Protein AF-A0A498T0M6-F1 (afdb_monomer)

Foldseek 3Di:
DVCCVPVVVVVVVVCVVVVVVVVVVLVVVVVVVVVVVVVVVVVVVVVVVVVVVVVVVVVVVVVVVVVVVCVVPDDDDDDDDDDDDDDDDDDDDPPPPVPDPPVDVVSVVVVVLVVLLVQLVVVCVVDVPDDSVRSSVVSVCVVVVVPPD

Organism: Acanthocheilonema viteae (NCBI:txid6277)

Structure (mmCIF, N/CA/C/O backbone):
data_AF-A0A498T0M6-F1
#
_entry.id   AF-A0A498T0M6-F1
#
loop_
_atom_site.group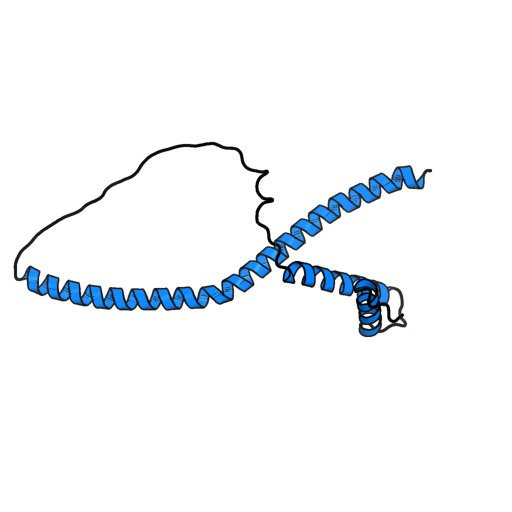_PDB
_atom_site.id
_atom_site.type_symbol
_atom_site.label_atom_id
_atom_site.label_alt_id
_atom_site.label_comp_id
_atom_site.label_asym_id
_atom_site.label_entity_id
_atom_site.label_seq_id
_atom_site.pdbx_PDB_ins_code
_atom_site.Cartn_x
_atom_site.Cartn_y
_atom_site.Cartn_z
_atom_site.occupancy
_atom_site.B_iso_or_equiv
_atom_site.auth_seq_id
_atom_site.auth_comp_id
_atom_site.auth_asym_id
_atom_site.auth_atom_id
_atom_site.pdbx_PDB_model_num
ATOM 1 N N . ILE A 1 1 ? 25.384 12.209 -21.532 1.00 84.00 1 ILE A N 1
ATOM 2 C CA . ILE A 1 1 ? 25.200 13.597 -21.029 1.00 84.00 1 ILE A CA 1
ATOM 3 C C . ILE A 1 1 ? 23.756 14.065 -21.235 1.00 84.00 1 ILE A C 1
ATOM 5 O O . ILE A 1 1 ? 23.077 14.276 -20.243 1.00 84.00 1 ILE A O 1
ATOM 9 N N . VAL A 1 2 ? 23.233 14.109 -22.469 1.00 90.25 2 VAL A N 1
ATOM 10 C CA . VAL A 1 2 ? 21.849 14.562 -22.761 1.00 90.25 2 VAL A CA 1
ATOM 11 C C . VAL A 1 2 ? 20.767 13.778 -22.000 1.00 90.25 2 VAL A C 1
ATOM 13 O O . VAL A 1 2 ? 19.884 14.382 -21.402 1.00 90.25 2 VAL A O 1
ATOM 16 N N . TYR A 1 3 ? 20.872 12.446 -21.926 1.00 91.31 3 TYR A N 1
ATOM 17 C CA . TYR A 1 3 ? 19.911 11.619 -21.180 1.00 91.31 3 TYR A CA 1
ATOM 18 C C . TYR A 1 3 ? 19.849 11.956 -19.682 1.00 91.31 3 TYR A C 1
ATOM 20 O O . TYR A 1 3 ? 18.780 11.918 -19.095 1.00 91.31 3 TYR A O 1
ATOM 28 N N . ALA A 1 4 ? 20.968 12.333 -19.056 1.00 91.94 4 ALA A N 1
ATOM 29 C CA . ALA A 1 4 ? 20.987 12.684 -17.635 1.00 91.94 4 ALA A CA 1
ATOM 30 C C . ALA A 1 4 ? 20.357 14.062 -17.376 1.00 91.94 4 ALA A C 1
ATOM 32 O O . ALA A 1 4 ? 19.667 14.240 -16.377 1.00 91.94 4 ALA A O 1
ATOM 33 N N . ILE A 1 5 ? 20.538 15.009 -18.305 1.00 95.25 5 ILE A N 1
ATOM 34 C CA . ILE A 1 5 ? 19.991 16.370 -18.202 1.00 95.25 5 ILE A CA 1
ATOM 35 C C . ILE A 1 5 ? 18.458 16.350 -18.222 1.00 95.25 5 ILE A C 1
ATOM 37 O O . ILE A 1 5 ? 17.834 17.066 -17.448 1.00 95.25 5 ILE A O 1
ATOM 41 N N . PHE A 1 6 ? 17.850 15.506 -19.061 1.00 94.25 6 PHE A N 1
ATOM 42 C CA . PHE A 1 6 ? 16.388 15.390 -19.145 1.00 94.25 6 PHE A CA 1
ATOM 43 C C . PHE A 1 6 ? 15.811 14.275 -18.266 1.00 94.25 6 PHE A C 1
ATOM 45 O O . PHE A 1 6 ? 14.717 14.417 -17.726 1.00 94.25 6 PHE A O 1
ATOM 52 N N . GLY A 1 7 ? 16.542 13.177 -18.089 1.00 92.69 7 GLY A N 1
ATOM 53 C CA . GLY A 1 7 ? 16.076 11.998 -17.367 1.00 92.69 7 GLY A CA 1
ATOM 54 C C . GLY A 1 7 ? 15.975 12.214 -15.863 1.00 92.69 7 GLY A C 1
ATOM 55 O O . GLY A 1 7 ? 14.982 11.810 -15.269 1.00 92.69 7 GLY A O 1
ATOM 56 N N . ILE A 1 8 ? 16.947 12.890 -15.238 1.00 92.38 8 ILE A N 1
ATOM 57 C CA . ILE A 1 8 ? 16.923 13.113 -13.782 1.00 92.38 8 ILE A CA 1
ATOM 58 C C . ILE A 1 8 ? 15.715 13.979 -13.375 1.00 92.38 8 ILE A C 1
ATOM 60 O O . ILE A 1 8 ? 14.955 13.543 -12.508 1.00 92.38 8 ILE A O 1
ATOM 64 N N . PRO A 1 9 ? 15.446 15.141 -14.010 1.00 93.62 9 PRO A N 1
ATOM 65 C CA . PRO A 1 9 ? 14.263 15.937 -13.687 1.00 93.62 9 PRO A CA 1
ATOM 66 C C . PRO A 1 9 ? 12.953 15.198 -13.965 1.00 93.62 9 PRO A C 1
ATOM 68 O O . PRO A 1 9 ? 12.013 15.297 -13.180 1.00 93.62 9 PRO A O 1
ATOM 71 N N . LEU A 1 10 ? 12.890 14.435 -15.059 1.00 91.00 10 LEU A N 1
ATOM 72 C CA . LEU A 1 10 ? 11.692 13.695 -15.449 1.00 91.00 10 LEU A CA 1
ATOM 73 C C . LEU A 1 10 ? 11.387 12.558 -14.466 1.00 91.00 10 LEU A C 1
ATOM 75 O O . LEU A 1 10 ? 10.244 12.411 -14.043 1.00 91.00 10 LEU A O 1
ATOM 79 N N . VAL A 1 11 ? 12.403 11.813 -14.026 1.00 92.88 11 V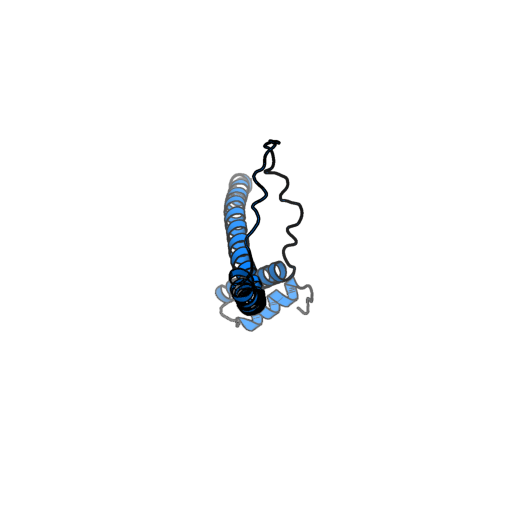AL A N 1
ATOM 80 C CA . VAL A 1 11 ? 12.253 10.788 -12.983 1.00 92.88 11 VAL A CA 1
ATOM 81 C C . VAL A 1 11 ? 11.823 11.420 -11.661 1.00 92.88 11 VAL A C 1
ATOM 83 O O . VAL A 1 11 ? 10.898 10.915 -11.034 1.00 92.88 11 VAL A O 1
ATOM 86 N N . LEU A 1 12 ? 12.414 12.549 -11.255 1.00 89.38 12 LEU A N 1
ATOM 87 C CA . LEU A 1 12 ? 12.006 13.259 -10.035 1.00 89.38 12 LEU A CA 1
ATOM 88 C C . LEU A 1 12 ? 10.558 13.766 -10.109 1.00 89.38 12 LEU A C 1
ATOM 90 O O . LEU A 1 12 ? 9.815 13.645 -9.135 1.00 89.38 12 LEU A O 1
ATOM 94 N N . ALA A 1 13 ? 10.132 14.288 -11.261 1.00 91.50 13 ALA A N 1
ATOM 95 C CA . ALA A 1 13 ? 8.758 14.733 -11.476 1.00 91.50 13 ALA A CA 1
ATOM 96 C C . ALA A 1 13 ? 7.767 13.562 -11.406 1.00 91.50 13 ALA A C 1
ATOM 98 O O . ALA A 1 13 ? 6.747 13.655 -10.721 1.00 91.50 13 ALA A O 1
ATOM 99 N N . ILE A 1 14 ? 8.095 12.442 -12.054 1.00 90.06 14 ILE A N 1
ATOM 100 C CA . ILE A 1 14 ? 7.299 11.212 -12.016 1.00 90.06 14 ILE A CA 1
ATOM 101 C C . ILE A 1 14 ? 7.215 10.684 -10.581 1.00 90.06 14 ILE A C 1
ATOM 103 O O . ILE A 1 14 ? 6.116 10.465 -10.077 1.00 90.06 14 ILE A O 1
ATOM 107 N N . LEU A 1 15 ? 8.344 10.560 -9.881 1.00 86.38 15 LEU A N 1
ATOM 108 C CA . LEU A 1 15 ? 8.383 10.117 -8.485 1.00 86.38 15 LEU A CA 1
ATOM 109 C C . LEU A 1 15 ? 7.576 11.039 -7.563 1.00 86.38 15 LEU A C 1
ATOM 111 O O . LEU A 1 15 ? 6.871 10.550 -6.684 1.00 86.38 15 LEU A O 1
ATOM 115 N N . SER A 1 16 ? 7.618 12.356 -7.782 1.00 88.38 16 SER A N 1
ATOM 116 C CA . SER A 1 16 ? 6.827 13.318 -7.004 1.00 88.38 16 SER A CA 1
ATOM 117 C C . SER A 1 16 ? 5.321 13.111 -7.185 1.00 88.38 16 SER A C 1
ATOM 119 O O . SER A 1 16 ? 4.560 13.186 -6.217 1.00 88.38 16 SER A O 1
ATOM 121 N N . GLN A 1 17 ? 4.876 12.819 -8.407 1.00 88.81 17 GLN A N 1
ATOM 122 C CA . GLN A 1 17 ? 3.465 12.549 -8.682 1.00 88.81 17 GLN A CA 1
ATOM 123 C C . GLN A 1 17 ? 3.036 11.184 -8.139 1.00 88.81 17 GLN A C 1
ATOM 125 O O . GLN A 1 17 ? 2.037 11.098 -7.425 1.00 88.81 17 GLN A O 1
ATOM 130 N N . PHE A 1 18 ? 3.831 10.139 -8.380 1.00 84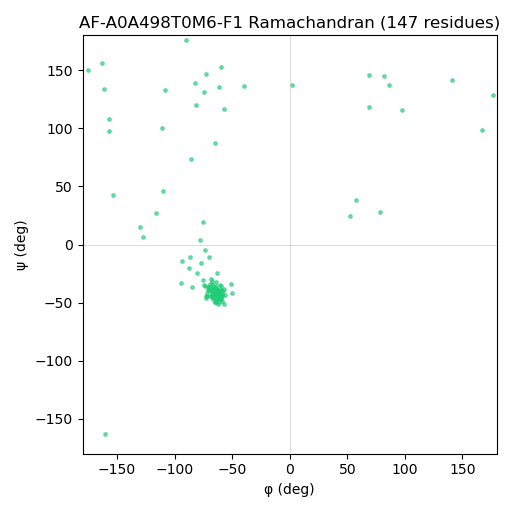.69 18 PHE A N 1
ATOM 131 C CA . PHE A 1 18 ? 3.555 8.798 -7.867 1.00 84.69 18 PHE A CA 1
ATOM 132 C C . PHE A 1 18 ? 3.571 8.736 -6.341 1.00 84.69 18 PHE A C 1
ATOM 134 O O . PHE A 1 18 ? 2.717 8.071 -5.763 1.00 84.69 18 PHE A O 1
ATOM 141 N N . GLY A 1 19 ? 4.476 9.453 -5.671 1.00 80.25 19 GLY A N 1
ATOM 142 C CA . GLY A 1 19 ? 4.523 9.507 -4.209 1.00 80.25 19 GLY A CA 1
ATOM 143 C C . GLY A 1 19 ? 3.236 10.069 -3.601 1.00 80.25 19 GLY A C 1
ATOM 144 O O . GLY A 1 19 ? 2.720 9.519 -2.625 1.00 80.25 19 GLY A O 1
ATOM 145 N N . LYS A 1 20 ? 2.657 11.109 -4.217 1.00 82.31 20 LYS A N 1
ATOM 146 C CA . LYS A 1 20 ? 1.357 11.666 -3.807 1.00 82.31 20 LYS A CA 1
ATOM 147 C C . LYS A 1 20 ? 0.235 10.652 -4.023 1.00 82.31 20 LYS A C 1
ATOM 149 O O . LYS A 1 20 ? -0.498 10.361 -3.083 1.00 82.31 20 LYS A O 1
ATOM 154 N N . THR A 1 21 ? 0.157 10.053 -5.2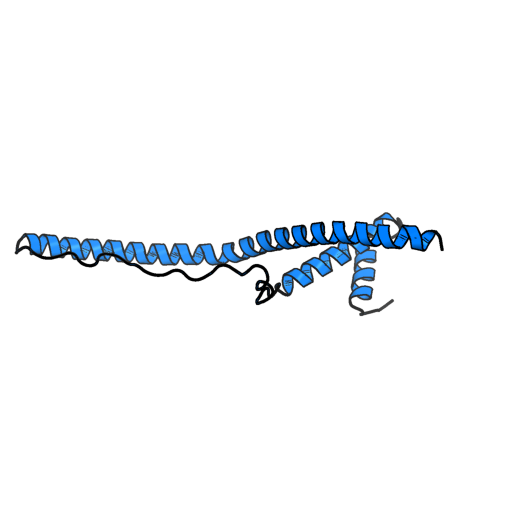12 1.00 82.56 21 THR A N 1
ATOM 155 C CA . THR A 1 21 ? -0.845 9.025 -5.536 1.00 82.56 21 THR A CA 1
ATOM 156 C C . THR A 1 21 ? -0.756 7.815 -4.606 1.00 82.56 21 THR A C 1
ATOM 158 O O . THR A 1 21 ? -1.781 7.340 -4.123 1.00 82.56 21 THR A O 1
ATOM 161 N N . LEU A 1 22 ? 0.454 7.341 -4.302 1.00 79.19 22 LEU A N 1
ATOM 162 C CA . LEU A 1 22 ? 0.682 6.216 -3.399 1.00 79.19 22 LEU A CA 1
ATOM 163 C C . LEU A 1 22 ? 0.287 6.569 -1.964 1.00 79.19 22 LEU A C 1
ATOM 165 O O . LEU A 1 22 ? -0.347 5.762 -1.296 1.00 79.19 22 LEU A O 1
ATOM 169 N N . THR A 1 23 ? 0.579 7.785 -1.506 1.00 81.56 23 THR A N 1
ATOM 170 C CA . THR A 1 23 ? 0.175 8.247 -0.168 1.00 81.56 23 THR A CA 1
ATOM 171 C C . THR A 1 23 ? -1.345 8.339 -0.042 1.00 81.56 23 THR A C 1
ATOM 173 O O . THR A 1 23 ? -1.907 7.904 0.967 1.00 81.56 23 THR A O 1
ATOM 176 N N . THR A 1 24 ? -2.031 8.850 -1.069 1.00 80.81 24 THR A N 1
ATOM 177 C CA . THR A 1 24 ? -3.499 8.872 -1.119 1.00 80.81 24 THR A CA 1
ATOM 178 C C . THR A 1 24 ? -4.069 7.457 -1.155 1.00 80.81 24 THR A C 1
ATOM 180 O O . THR A 1 24 ? -4.948 7.145 -0.360 1.00 80.81 24 THR A O 1
ATOM 183 N N . PHE A 1 25 ? -3.514 6.567 -1.981 1.00 81.56 25 PHE A N 1
ATOM 184 C CA . PHE A 1 25 ? -3.937 5.167 -2.044 1.00 81.56 25 PHE A CA 1
ATOM 185 C C . PHE A 1 25 ? -3.744 4.444 -0.705 1.00 81.56 25 PHE A C 1
ATOM 187 O O . PHE A 1 25 ? -4.658 3.792 -0.209 1.00 81.56 25 PHE A O 1
ATOM 194 N N . VAL A 1 26 ? -2.581 4.601 -0.070 1.00 78.56 26 VAL A N 1
ATOM 195 C CA . VAL A 1 26 ? -2.306 4.056 1.267 1.00 78.56 26 VAL A CA 1
ATOM 196 C C . VAL A 1 26 ? -3.295 4.616 2.291 1.00 78.56 26 VAL A C 1
ATOM 198 O O . VAL A 1 26 ? -3.769 3.869 3.145 1.00 78.56 26 VAL A O 1
ATOM 201 N N . SER A 1 27 ? -3.652 5.898 2.190 1.00 80.31 27 SER A N 1
ATOM 202 C CA . SER A 1 27 ? -4.646 6.533 3.065 1.00 80.31 27 SER A CA 1
ATOM 203 C C . SER A 1 27 ? -6.064 5.990 2.836 1.00 80.31 27 SER A C 1
ATOM 205 O O . SER A 1 27 ? -6.786 5.750 3.805 1.00 80.31 27 SER A O 1
ATOM 207 N N . ASP A 1 28 ? -6.447 5.712 1.591 1.00 78.94 28 ASP A N 1
ATOM 208 C CA . ASP A 1 28 ? -7.733 5.091 1.249 1.00 78.94 28 ASP A CA 1
ATOM 209 C C . ASP A 1 28 ? -7.818 3.645 1.749 1.00 78.94 28 ASP A C 1
ATOM 211 O O . ASP A 1 28 ? -8.806 3.242 2.376 1.00 78.94 28 ASP A O 1
ATOM 215 N N . VAL A 1 29 ? -6.757 2.863 1.531 1.00 76.19 29 VAL A N 1
ATOM 216 C CA . VAL A 1 29 ? -6.655 1.487 2.035 1.00 76.19 29 VAL A CA 1
ATOM 217 C C . VAL A 1 29 ? -6.666 1.485 3.567 1.00 76.19 29 VAL A C 1
ATOM 219 O O . VAL A 1 29 ? -7.361 0.667 4.173 1.00 76.19 29 VAL A O 1
ATOM 222 N N . TRP A 1 30 ? -5.982 2.436 4.211 1.00 74.81 30 TRP A N 1
ATOM 223 C CA . TRP A 1 30 ? -6.009 2.621 5.664 1.00 74.81 30 TRP A CA 1
ATOM 224 C C . TRP A 1 30 ? -7.414 2.899 6.197 1.00 74.81 30 TRP A C 1
ATOM 226 O O . TRP A 1 30 ? -7.829 2.294 7.189 1.00 74.81 30 TRP A O 1
ATOM 236 N N . MET A 1 31 ? -8.153 3.804 5.554 1.00 73.88 31 MET A N 1
ATOM 237 C CA . MET A 1 31 ? -9.520 4.143 5.950 1.00 73.88 31 MET A CA 1
ATOM 238 C C . MET A 1 31 ? -10.444 2.931 5.830 1.00 73.88 31 MET A C 1
ATOM 240 O O . MET A 1 31 ? -11.153 2.603 6.784 1.00 73.88 31 MET A O 1
ATOM 244 N N . ARG A 1 32 ? -10.356 2.196 4.718 1.00 71.00 32 ARG A N 1
ATOM 245 C CA . ARG A 1 32 ? -11.136 0.971 4.499 1.00 71.00 32 ARG A CA 1
ATOM 246 C C . ARG A 1 32 ? -10.779 -0.134 5.501 1.00 71.00 32 ARG A C 1
ATOM 248 O O . ARG A 1 32 ? -11.671 -0.803 6.020 1.00 71.00 32 ARG A O 1
ATOM 255 N N . TYR A 1 33 ? -9.502 -0.275 5.852 1.00 69.69 33 TYR A N 1
ATOM 256 C CA . TYR A 1 33 ? -9.038 -1.216 6.877 1.00 69.69 33 TYR A CA 1
ATOM 257 C C . TYR A 1 33 ? -9.511 -0.832 8.292 1.00 69.69 33 TYR A C 1
ATOM 259 O O . TYR A 1 33 ? -10.014 -1.673 9.043 1.00 69.69 33 TYR A O 1
ATOM 267 N N . ARG A 1 34 ? -9.425 0.455 8.652 1.00 73.56 34 ARG A N 1
ATOM 268 C CA . ARG A 1 34 ? -9.910 0.993 9.936 1.00 73.56 34 ARG A CA 1
ATOM 269 C C . ARG A 1 34 ? -11.412 0.778 10.110 1.00 73.56 34 ARG A C 1
ATOM 271 O O . ARG A 1 34 ? -11.863 0.454 11.213 1.00 73.56 34 ARG A O 1
ATOM 278 N N . GLU A 1 35 ? -12.189 0.977 9.051 1.00 66.38 35 GLU A N 1
ATOM 279 C CA . GLU A 1 35 ? -13.630 0.720 9.062 1.00 66.38 35 GLU A CA 1
ATOM 280 C C . GLU A 1 35 ? -13.942 -0.765 9.257 1.00 66.38 35 GLU A C 1
ATOM 282 O O . GLU A 1 35 ? -14.818 -1.096 10.061 1.00 66.38 35 GLU A O 1
ATOM 287 N N . PHE A 1 36 ? -13.172 -1.653 8.621 1.00 65.25 36 PHE A N 1
ATOM 288 C CA . PHE A 1 36 ? -13.317 -3.101 8.779 1.00 65.25 36 PHE A CA 1
ATOM 289 C C . PHE A 1 36 ? -13.074 -3.549 10.230 1.00 65.25 36 PHE A C 1
ATOM 291 O O . PHE A 1 36 ? -13.874 -4.297 10.792 1.00 65.25 36 PHE A O 1
ATOM 298 N N . ILE A 1 37 ? -12.040 -3.014 10.891 1.00 65.31 37 ILE A N 1
ATOM 299 C CA . ILE A 1 37 ? -11.754 -3.294 12.311 1.00 65.31 37 ILE A CA 1
ATOM 300 C C . ILE A 1 37 ? -12.868 -2.772 13.228 1.00 65.31 37 ILE A C 1
ATOM 302 O O . ILE A 1 37 ? -13.335 -3.493 14.113 1.00 65.31 37 ILE A O 1
ATOM 306 N N . LYS A 1 38 ? -13.338 -1.532 13.023 1.00 61.47 38 LYS A N 1
ATOM 307 C CA . LYS A 1 38 ? -14.435 -0.960 13.828 1.00 61.47 38 LYS A CA 1
ATOM 308 C C . LYS A 1 38 ? -15.753 -1.725 13.658 1.00 61.47 38 LYS A C 1
ATOM 310 O O . LYS A 1 38 ? -16.587 -1.678 14.567 1.00 61.47 38 LYS A O 1
ATOM 315 N N . GLY A 1 39 ? -15.939 -2.426 12.537 1.00 60.06 39 GLY A N 1
ATOM 316 C CA . GLY A 1 39 ? -17.086 -3.298 12.280 1.00 60.06 39 GLY A CA 1
ATOM 317 C C . GLY A 1 39 ? -17.245 -4.409 13.321 1.00 60.06 39 GLY A C 1
ATOM 318 O O . GLY A 1 39 ? -18.355 -4.632 13.803 1.00 60.06 39 GLY A O 1
ATOM 319 N N . TYR A 1 40 ? -16.141 -5.016 13.767 1.00 55.78 40 TYR A N 1
ATOM 320 C CA . TYR A 1 40 ? -16.165 -6.067 14.791 1.00 55.78 40 TYR A CA 1
ATOM 321 C C . TYR A 1 40 ? -16.528 -5.530 16.188 1.00 55.78 40 TYR A C 1
ATOM 323 O O . TYR A 1 40 ? -17.301 -6.150 16.916 1.00 55.78 40 TYR A O 1
ATOM 331 N N . THR A 1 41 ? -16.046 -4.340 16.568 1.00 56.38 41 THR A N 1
ATOM 332 C CA . THR A 1 41 ? -16.313 -3.757 17.902 1.00 56.38 41 THR A CA 1
ATOM 333 C C . THR A 1 41 ? -17.685 -3.075 18.006 1.00 56.38 41 THR A C 1
ATOM 335 O O . THR A 1 41 ? -18.246 -2.956 19.101 1.00 56.38 41 THR A O 1
ATOM 338 N N . LYS A 1 42 ? -18.263 -2.620 16.881 1.00 55.12 42 LYS A N 1
ATOM 339 C CA . LYS A 1 42 ? -19.584 -1.958 16.850 1.00 55.12 42 LYS A CA 1
ATOM 340 C C . LYS A 1 42 ? -20.703 -2.866 17.378 1.00 55.12 42 LYS A C 1
ATOM 342 O O . LYS A 1 42 ? -21.590 -2.370 18.073 1.00 55.12 42 LYS A O 1
ATOM 347 N N . GLY A 1 43 ? -20.631 -4.174 17.114 1.00 60.00 43 GLY A N 1
ATOM 348 C CA . GLY A 1 43 ? -21.608 -5.155 17.600 1.00 60.00 43 GLY A CA 1
ATOM 349 C C . GLY A 1 43 ? -21.646 -5.273 19.129 1.00 60.00 43 GLY A C 1
ATOM 350 O O . GLY A 1 43 ? -22.723 -5.268 19.724 1.00 60.00 43 GLY A O 1
ATOM 351 N N . GLN A 1 44 ? -20.481 -5.281 19.787 1.00 58.47 44 GLN A N 1
ATOM 352 C CA . GLN A 1 44 ? -20.395 -5.408 21.249 1.00 58.47 44 GLN A CA 1
ATOM 353 C C . GLN A 1 44 ? -20.877 -4.156 21.994 1.00 58.47 44 GLN A C 1
ATOM 355 O O . GLN A 1 44 ? -21.574 -4.268 23.002 1.00 58.47 44 GLN A O 1
ATOM 360 N N . ARG A 1 45 ? -20.571 -2.949 21.497 1.00 59.00 45 ARG A N 1
ATOM 361 C CA . ARG A 1 45 ? -20.968 -1.697 22.173 1.00 59.00 45 ARG A CA 1
ATOM 362 C C . ARG A 1 45 ? -22.484 -1.485 22.183 1.00 59.00 45 ARG A C 1
ATOM 364 O O . ARG A 1 45 ? -23.021 -0.993 23.171 1.00 59.00 45 ARG A O 1
ATOM 371 N N . ILE A 1 46 ? -23.178 -1.886 21.117 1.00 64.88 46 ILE A N 1
ATOM 372 C CA . ILE A 1 46 ? -24.643 -1.785 21.020 1.00 64.88 46 ILE A CA 1
ATOM 373 C C . ILE A 1 46 ? -25.325 -2.798 21.953 1.00 64.88 46 ILE A C 1
ATOM 375 O O . ILE A 1 46 ? -26.335 -2.467 22.573 1.00 64.88 46 ILE A O 1
ATOM 379 N N . ALA A 1 47 ? -24.766 -4.002 22.105 1.00 65.25 47 ALA A N 1
ATOM 380 C CA . ALA A 1 47 ? -25.284 -5.006 23.036 1.00 65.25 47 ALA A CA 1
ATOM 381 C C . ALA A 1 47 ? -25.143 -4.563 24.506 1.00 65.25 47 ALA A C 1
ATOM 383 O O . ALA A 1 47 ? -26.115 -4.620 25.262 1.00 65.25 47 ALA A O 1
ATOM 384 N N . ILE A 1 48 ? -23.977 -4.028 24.887 1.00 68.75 48 ILE A N 1
ATOM 385 C CA . ILE A 1 48 ? -23.722 -3.523 26.248 1.00 68.75 48 ILE A CA 1
ATOM 386 C C . ILE A 1 48 ? -24.581 -2.277 26.547 1.00 68.75 48 ILE A C 1
ATOM 388 O O . ILE A 1 48 ? -25.165 -2.171 27.628 1.00 68.75 48 ILE A O 1
ATOM 392 N N . ALA A 1 49 ? -24.746 -1.368 25.577 1.00 69.25 49 ALA A N 1
ATOM 393 C CA . ALA A 1 49 ? -25.619 -0.198 25.721 1.00 69.25 49 ALA A CA 1
ATOM 394 C C . ALA A 1 49 ? -27.108 -0.577 25.866 1.00 69.25 49 ALA A C 1
ATOM 396 O O . ALA A 1 49 ? -27.817 0.019 26.681 1.00 69.25 49 ALA A O 1
ATOM 397 N N . LYS A 1 50 ? -27.579 -1.609 25.145 1.00 73.94 50 LYS A N 1
ATOM 398 C CA . LYS A 1 50 ? -28.945 -2.148 25.300 1.00 73.94 50 LYS A CA 1
ATOM 399 C C . LYS A 1 50 ? -29.179 -2.750 26.686 1.00 73.94 50 LYS A C 1
ATOM 401 O O . LYS A 1 50 ? -30.256 -2.576 27.256 1.00 73.94 50 LYS A O 1
ATOM 406 N N . GLN A 1 51 ? -28.183 -3.432 27.250 1.00 70.44 51 GLN A N 1
ATOM 407 C CA . GLN A 1 51 ? -28.296 -4.040 28.578 1.00 70.44 51 GLN A CA 1
ATOM 408 C C . GLN A 1 51 ? -28.406 -2.976 29.683 1.00 70.44 51 GLN A C 1
ATOM 410 O O . GLN A 1 51 ? -29.231 -3.111 30.590 1.00 70.44 51 GLN A O 1
ATOM 415 N N . GLN A 1 52 ? -27.657 -1.873 29.568 1.00 70.56 52 GLN A N 1
ATOM 416 C CA . GLN A 1 52 ? -27.773 -0.745 30.498 1.00 70.56 52 GLN A CA 1
ATOM 417 C C . GLN A 1 52 ? -29.089 0.030 30.352 1.00 70.56 52 GLN A C 1
ATOM 419 O O . GLN A 1 52 ? -29.648 0.438 31.369 1.00 70.56 52 GLN A O 1
ATOM 424 N N . GLN A 1 53 ? -29.622 0.207 29.136 1.00 72.38 53 GLN A N 1
ATOM 425 C CA . GLN A 1 53 ? -30.954 0.803 28.949 1.00 72.38 53 GLN A CA 1
ATOM 426 C C . GLN A 1 53 ? -32.046 -0.021 29.640 1.00 72.38 53 GLN A C 1
ATOM 428 O O . GLN A 1 53 ? -32.843 0.539 30.385 1.00 72.38 53 GLN A O 1
ATOM 433 N N . LYS A 1 54 ? -32.023 -1.353 29.499 1.00 75.94 54 LYS A N 1
ATOM 434 C CA . LYS A 1 54 ? -33.003 -2.233 30.156 1.00 75.94 54 LYS A CA 1
ATOM 435 C C . LYS A 1 54 ? -32.943 -2.140 31.685 1.00 75.94 54 LYS A C 1
ATOM 437 O O . LYS A 1 54 ? -33.979 -2.102 32.346 1.00 75.94 54 LYS A O 1
ATOM 442 N N . LEU A 1 55 ? -31.735 -2.074 32.254 1.00 78.00 55 LEU A N 1
ATOM 443 C CA . LEU A 1 55 ? -31.560 -1.917 33.699 1.00 78.00 55 LEU A CA 1
ATOM 444 C C . LEU A 1 55 ? -31.999 -0.523 34.174 1.00 78.00 55 LEU A C 1
ATOM 446 O O . LEU A 1 55 ? -32.623 -0.407 35.227 1.00 78.00 55 LEU A O 1
ATOM 450 N N . ARG A 1 56 ? -31.729 0.525 33.384 1.00 75.00 56 ARG A N 1
ATOM 451 C CA . ARG A 1 56 ? -32.233 1.881 33.639 1.00 75.00 56 ARG A CA 1
ATOM 452 C C . ARG A 1 56 ? -33.757 1.943 33.602 1.00 75.00 56 ARG A C 1
ATOM 454 O O . ARG A 1 56 ? -34.317 2.580 34.484 1.00 75.00 56 ARG A O 1
ATOM 461 N N . ASP A 1 57 ? -34.418 1.265 32.666 1.00 80.12 57 ASP A N 1
ATOM 462 C CA . ASP A 1 57 ? -35.884 1.228 32.578 1.00 80.12 57 ASP A CA 1
ATOM 463 C C . ASP A 1 57 ? -36.517 0.506 33.776 1.00 80.12 57 ASP A C 1
ATOM 465 O O . ASP A 1 57 ? -37.488 1.000 34.353 1.00 80.12 57 ASP A O 1
ATOM 469 N N . CYS A 1 58 ? -35.952 -0.630 34.209 1.00 82.00 58 CYS A N 1
ATOM 470 C CA . CYS A 1 58 ? -36.393 -1.309 35.434 1.00 82.00 58 CYS A CA 1
ATOM 471 C C . CYS A 1 58 ? -36.153 -0.447 36.679 1.00 82.00 58 CYS A C 1
ATOM 473 O O . CYS A 1 58 ? -37.045 -0.317 37.517 1.00 82.00 58 CYS A O 1
ATOM 475 N N . ARG A 1 59 ? -34.977 0.188 36.782 1.00 84.44 59 ARG A N 1
ATOM 476 C CA . ARG A 1 59 ? -34.654 1.089 37.896 1.00 84.44 59 ARG A CA 1
ATOM 477 C C . ARG A 1 59 ? -35.578 2.304 37.913 1.00 84.44 59 ARG A C 1
ATOM 479 O O . ARG A 1 59 ? -36.035 2.686 38.981 1.00 84.44 59 ARG A O 1
ATOM 486 N N . TRP A 1 60 ? -35.908 2.869 36.751 1.00 82.25 60 TRP A N 1
ATOM 487 C CA . TRP A 1 60 ? -36.840 3.992 36.642 1.00 82.25 60 TRP A CA 1
ATOM 488 C C . TRP A 1 60 ? -38.271 3.580 37.002 1.00 82.25 60 TRP A C 1
ATOM 490 O O . TRP A 1 60 ? -38.946 4.336 37.686 1.00 82.25 60 TRP A O 1
ATOM 500 N N . LYS A 1 61 ? -38.729 2.372 36.636 1.00 82.38 61 LYS A N 1
ATOM 501 C CA . LYS A 1 61 ? -40.029 1.837 37.089 1.00 82.38 61 LYS A CA 1
ATOM 502 C C . LYS A 1 61 ? -40.091 1.655 38.604 1.00 82.38 61 LYS A C 1
ATOM 504 O O . LYS A 1 61 ? -41.098 2.012 39.199 1.00 82.38 61 LYS A O 1
ATOM 509 N N . TYR A 1 62 ? -39.030 1.131 39.214 1.00 78.06 62 TYR A N 1
ATOM 510 C CA . TYR A 1 62 ? -38.943 0.977 40.666 1.00 78.06 62 TYR A CA 1
ATOM 511 C C . TYR A 1 62 ? -38.936 2.333 41.381 1.00 78.06 62 TYR A C 1
ATOM 513 O O . TYR A 1 62 ? -39.753 2.555 42.268 1.00 78.06 62 TYR A O 1
ATOM 521 N N . ILE A 1 63 ? -38.082 3.262 40.930 1.00 80.56 63 ILE A N 1
ATOM 522 C CA . ILE A 1 63 ? -38.016 4.632 41.458 1.00 80.56 63 ILE A CA 1
ATOM 523 C C . ILE A 1 63 ? -39.362 5.337 41.297 1.00 80.56 63 ILE A C 1
ATOM 525 O O . ILE A 1 63 ? -39.816 5.951 42.245 1.00 80.56 63 ILE A O 1
ATOM 529 N N . ARG A 1 64 ? -40.033 5.213 40.145 1.00 79.25 64 ARG A N 1
ATOM 530 C CA . ARG A 1 64 ? -41.364 5.795 39.920 1.00 79.25 64 ARG A CA 1
ATOM 531 C C . ARG A 1 64 ? -42.425 5.179 40.830 1.00 79.25 64 ARG A C 1
ATOM 533 O O . ARG A 1 64 ? -43.322 5.883 41.257 1.00 79.25 64 ARG A O 1
ATOM 540 N N . ASN A 1 65 ? -42.340 3.882 41.121 1.00 78.38 65 ASN A N 1
ATOM 541 C CA . ASN A 1 65 ? -43.284 3.231 42.026 1.00 78.38 65 ASN A CA 1
ATOM 542 C C . ASN A 1 65 ? -43.070 3.684 43.478 1.00 78.38 65 ASN A C 1
ATOM 544 O O . ASN A 1 65 ? -44.042 3.939 44.172 1.00 78.38 65 ASN A O 1
ATOM 548 N N . ILE A 1 66 ? -41.812 3.850 43.907 1.00 80.81 66 ILE A N 1
ATOM 549 C CA . ILE A 1 66 ? -41.476 4.481 45.193 1.00 80.81 66 ILE A CA 1
ATOM 550 C C . ILE A 1 66 ? -41.941 5.932 45.226 1.00 80.81 66 ILE A C 1
ATOM 552 O O . ILE A 1 66 ? -42.597 6.311 46.181 1.00 80.81 66 ILE A O 1
ATOM 556 N N . LEU A 1 67 ? -41.669 6.713 44.179 1.00 79.44 67 LEU A N 1
ATOM 557 C CA . LEU A 1 67 ? -42.126 8.097 44.072 1.00 79.44 67 LEU A CA 1
ATOM 558 C C . LEU A 1 67 ? -43.647 8.181 44.103 1.00 79.44 67 LEU A C 1
ATOM 560 O O . LEU A 1 67 ? -44.152 9.025 44.803 1.00 79.44 67 LEU A O 1
ATOM 564 N N . ASN A 1 68 ? -44.393 7.285 43.455 1.00 70.12 68 ASN A N 1
ATOM 565 C CA . ASN A 1 68 ? -45.857 7.268 43.551 1.00 70.12 68 ASN A CA 1
ATOM 566 C C . ASN A 1 68 ? -46.363 6.856 44.948 1.00 70.12 68 ASN A C 1
ATOM 568 O O . ASN A 1 68 ? -47.447 7.266 45.351 1.00 70.12 68 ASN A O 1
ATOM 572 N N . VAL A 1 69 ? -45.608 6.028 45.680 1.00 67.88 69 VAL A N 1
ATOM 573 C CA . VAL A 1 69 ? -45.898 5.682 47.084 1.00 67.88 69 VAL A CA 1
ATOM 574 C C . VAL A 1 69 ? -45.570 6.862 48.010 1.00 67.88 69 VAL A C 1
ATOM 576 O O . VAL A 1 69 ? -46.300 7.110 48.964 1.00 67.88 69 VAL A O 1
ATOM 579 N N . GLU A 1 70 ? -44.514 7.613 47.697 1.00 59.19 70 GLU A N 1
ATOM 580 C CA . GLU A 1 70 ? -44.015 8.764 48.457 1.00 59.19 70 GLU A CA 1
ATOM 581 C C . GLU A 1 70 ? -44.674 10.094 48.063 1.00 59.19 70 GLU A C 1
ATOM 583 O O . GLU A 1 70 ? -44.735 11.010 48.861 1.00 59.19 70 GLU A O 1
ATOM 588 N N . GLU A 1 71 ? -45.284 10.210 46.889 1.00 53.66 71 GLU A N 1
ATOM 589 C CA . GLU A 1 71 ? -46.157 11.324 46.493 1.00 53.66 71 GLU A CA 1
ATOM 590 C C . GLU A 1 71 ? -47.543 11.171 47.148 1.00 53.66 71 GLU A C 1
ATOM 592 O O . GLU A 1 71 ? -48.277 12.142 47.314 1.00 53.66 71 GLU A O 1
ATOM 597 N N . GLY A 1 72 ? -47.844 9.972 47.664 1.00 50.28 72 GLY A N 1
ATOM 598 C CA . GLY A 1 72 ? -48.803 9.781 48.752 1.00 50.28 72 GLY A CA 1
ATOM 599 C C . GLY A 1 72 ? -48.292 10.225 50.135 1.00 50.28 72 GLY A C 1
ATOM 600 O O . GLY A 1 72 ? -49.060 10.162 51.092 1.00 50.28 72 GLY A O 1
ATOM 601 N N . ASN A 1 73 ? -47.027 10.655 50.267 1.00 47.84 73 ASN A N 1
ATOM 602 C CA . ASN A 1 73 ? -46.336 10.904 51.540 1.00 47.84 73 ASN A CA 1
ATOM 603 C C . ASN A 1 73 ? -45.184 11.958 51.516 1.00 47.84 73 ASN A C 1
ATOM 605 O O . ASN A 1 73 ? -44.209 11.772 52.230 1.00 47.84 73 ASN A O 1
ATOM 609 N N . ILE A 1 74 ? -45.335 13.108 50.836 1.00 46.12 74 ILE A N 1
ATOM 610 C CA . ILE A 1 74 ? -44.536 14.354 51.027 1.00 46.12 74 ILE A CA 1
ATOM 611 C C . ILE A 1 74 ? -43.345 14.593 50.059 1.00 46.12 74 ILE A C 1
ATOM 613 O O . ILE A 1 74 ? -42.328 13.913 50.060 1.00 46.12 74 ILE A O 1
ATOM 617 N N . GLU A 1 75 ? -43.509 15.671 49.279 1.00 55.25 75 GLU A N 1
ATOM 618 C CA . GLU A 1 75 ? -42.557 16.687 48.789 1.00 55.25 75 GLU A CA 1
ATOM 619 C C . GLU A 1 75 ? -41.059 16.559 49.161 1.00 55.25 75 GLU A C 1
ATOM 621 O O . GLU A 1 75 ? -40.711 16.435 50.332 1.00 55.25 75 GLU A O 1
ATOM 626 N N . SER A 1 76 ? -40.165 16.792 48.181 1.00 52.94 76 SER A N 1
ATOM 627 C CA . SER A 1 76 ? -39.162 17.889 48.192 1.00 52.94 76 SER A CA 1
ATOM 628 C C . SER A 1 76 ? -37.755 17.556 47.634 1.00 52.94 76 SER A C 1
ATOM 630 O O . SER A 1 76 ? -37.149 16.536 47.940 1.00 52.94 76 SER A O 1
ATOM 632 N N . ASN A 1 77 ? -37.203 18.551 46.916 1.00 40.41 77 ASN A N 1
ATOM 633 C CA . ASN A 1 77 ? -35.778 18.844 46.661 1.00 40.41 77 ASN A CA 1
ATOM 634 C C . ASN A 1 77 ? -35.023 18.084 45.551 1.00 40.41 77 ASN A C 1
ATOM 636 O O . ASN A 1 77 ? -35.151 16.884 45.382 1.00 40.41 77 ASN A O 1
ATOM 640 N N . HIS A 1 78 ? -34.073 18.664 44.816 1.00 39.31 78 HIS A N 1
ATOM 641 C CA . HIS A 1 78 ? -33.706 20.034 44.441 1.00 39.31 78 HIS A CA 1
ATOM 642 C C . HIS A 1 78 ? -32.532 19.872 43.448 1.00 39.31 78 HIS A C 1
ATOM 644 O O . HIS A 1 78 ? -31.762 18.915 43.505 1.00 39.31 78 HIS A O 1
ATOM 650 N N . ARG A 1 79 ? -32.417 20.819 42.521 1.00 42.91 79 ARG A N 1
ATOM 651 C CA . ARG A 1 79 ? -31.390 20.970 41.480 1.00 42.91 79 ARG A CA 1
ATOM 652 C C . ARG A 1 79 ? -29.972 21.109 42.051 1.00 42.91 79 ARG A C 1
ATOM 654 O O . ARG A 1 79 ? -29.834 21.707 43.106 1.00 42.91 79 ARG A O 1
ATOM 661 N N . LEU A 1 80 ? -28.943 20.703 41.297 1.00 42.53 80 LEU A N 1
ATOM 662 C CA . LEU A 1 80 ? -27.584 21.298 41.224 1.00 42.53 80 LEU A CA 1
ATOM 663 C C . LEU A 1 80 ? -26.753 20.400 40.281 1.00 42.53 80 LEU A C 1
ATOM 665 O O . LEU A 1 80 ? -26.787 19.187 40.418 1.00 42.53 80 LEU A O 1
ATOM 669 N N . LEU A 1 81 ? -26.054 20.880 39.253 1.00 40.34 81 LEU A N 1
ATOM 670 C CA . LEU A 1 81 ? -25.064 21.946 39.304 1.00 40.34 81 LEU A CA 1
ATOM 671 C C . LEU A 1 81 ? -24.831 22.529 37.897 1.00 40.34 81 LEU A C 1
ATOM 673 O O . LEU A 1 81 ? -24.677 21.798 36.920 1.00 40.34 81 LEU A O 1
ATOM 677 N N . ASN A 1 82 ? -24.815 23.858 37.838 1.00 39.91 82 ASN A N 1
ATOM 678 C CA . ASN A 1 82 ? -24.545 24.682 36.668 1.00 39.91 82 ASN A CA 1
ATOM 679 C C . ASN A 1 82 ? -23.029 24.853 36.427 1.00 39.91 82 ASN A C 1
ATOM 681 O O . ASN A 1 82 ? -22.299 25.153 37.363 1.00 39.91 82 ASN A O 1
ATOM 685 N N . ASN A 1 83 ? -22.669 24.784 35.141 1.00 46.88 83 ASN A N 1
ATOM 686 C CA . ASN A 1 83 ? -21.710 25.579 34.348 1.00 46.88 83 ASN A CA 1
ATOM 687 C C . ASN A 1 83 ? -20.160 25.541 34.533 1.00 46.88 83 ASN A C 1
ATOM 689 O O . ASN A 1 83 ? -19.664 25.424 35.649 1.00 46.88 83 ASN A O 1
ATOM 693 N N . PRO A 1 84 ? -19.409 25.694 33.402 1.00 53.78 84 PRO A N 1
ATOM 694 C CA . PRO A 1 84 ? -17.934 25.763 33.284 1.00 53.78 84 PRO A CA 1
ATOM 695 C C . PRO A 1 84 ? -17.436 27.233 33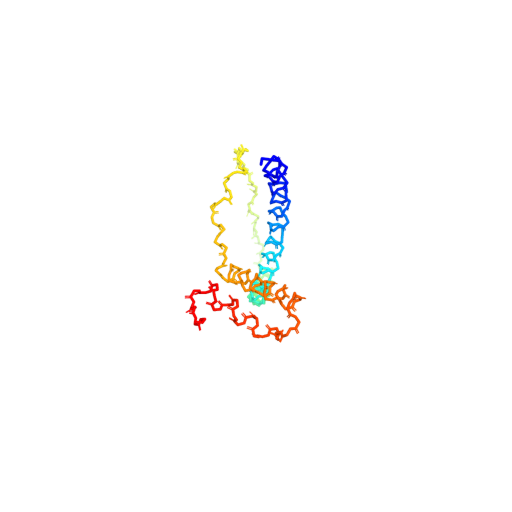.404 1.00 53.78 84 PRO A C 1
ATOM 697 O O . PRO A 1 84 ? -18.303 28.110 33.493 1.00 53.78 84 PRO A O 1
ATOM 700 N N . PRO A 1 85 ? -16.119 27.575 33.410 1.00 44.53 85 PRO A N 1
ATOM 701 C CA . PRO A 1 85 ? -15.337 27.764 32.163 1.00 44.53 85 PRO A CA 1
ATOM 702 C C . PRO A 1 85 ? -13.788 27.687 32.341 1.00 44.53 85 PRO A C 1
ATOM 704 O O . PRO A 1 85 ? -13.300 27.253 33.378 1.00 44.53 85 PRO A O 1
ATOM 707 N N . SER A 1 86 ? -13.063 28.191 31.330 1.00 32.09 86 SER A N 1
ATOM 708 C CA . SER A 1 86 ? -11.617 28.499 31.260 1.00 32.09 86 SER A CA 1
ATOM 709 C C . SER A 1 86 ? -10.701 27.334 30.856 1.00 32.09 86 SER A C 1
ATOM 711 O O . SER A 1 86 ? -10.883 26.212 31.300 1.00 32.09 86 SER A O 1
ATOM 713 N N . GLU A 1 87 ? -9.698 27.489 29.988 1.00 33.81 87 GLU A N 1
ATOM 714 C CA . GLU A 1 87 ? -9.094 28.669 29.358 1.00 33.81 87 GLU A CA 1
ATOM 715 C C . GLU A 1 87 ? -8.260 28.218 28.138 1.00 33.81 87 GLU A C 1
ATOM 717 O O . GLU A 1 87 ? -7.830 27.072 28.039 1.00 33.81 87 GLU A O 1
ATOM 722 N N . THR A 1 88 ? -8.074 29.152 27.208 1.00 35.47 88 THR A N 1
ATOM 723 C CA . THR A 1 88 ? -7.180 29.183 26.037 1.00 35.47 88 THR A CA 1
ATOM 724 C C . THR A 1 88 ? -5.783 28.599 26.245 1.00 35.47 88 THR A C 1
ATOM 726 O O . THR A 1 88 ? -5.109 29.021 27.176 1.00 35.47 88 THR A O 1
ATOM 729 N N . THR A 1 89 ? -5.277 27.798 25.297 1.00 31.53 89 THR A N 1
ATOM 730 C CA . THR A 1 89 ? -3.834 27.688 24.989 1.00 31.53 89 THR A CA 1
ATOM 731 C C . THR A 1 89 ? -3.636 27.172 23.549 1.00 31.53 89 THR A C 1
ATOM 733 O O . THR A 1 89 ? -3.950 26.032 23.235 1.00 31.53 89 THR A O 1
ATOM 736 N N . GLU A 1 90 ? -3.187 28.095 22.694 1.00 39.41 90 GLU A N 1
ATOM 737 C CA . GLU A 1 90 ? -2.123 27.954 21.683 1.00 39.41 90 GLU A CA 1
ATOM 738 C C . GLU A 1 90 ? -2.319 27.058 20.446 1.00 39.41 90 GLU A C 1
ATOM 740 O O . GLU A 1 90 ? -2.442 25.839 20.482 1.00 39.41 90 GLU A O 1
ATOM 745 N N . ALA A 1 91 ? -2.261 27.738 19.298 1.00 43.28 91 ALA A N 1
ATOM 746 C CA . ALA A 1 91 ? -1.943 27.175 18.002 1.00 43.28 91 ALA A CA 1
ATOM 747 C C . ALA A 1 91 ? -0.440 26.878 17.924 1.00 43.28 91 ALA A C 1
ATOM 749 O O . ALA A 1 91 ? 0.348 27.764 18.234 1.00 43.28 91 ALA A O 1
ATOM 750 N N . VAL A 1 92 ? -0.091 25.670 17.478 1.00 44.75 92 VAL A N 1
ATOM 751 C CA . VAL A 1 92 ? 0.954 25.281 16.506 1.00 44.75 92 VAL A CA 1
ATOM 752 C C . VAL A 1 92 ? 1.096 23.765 16.665 1.00 44.75 92 VAL A C 1
ATOM 754 O O . VAL A 1 92 ? 1.751 23.311 17.590 1.00 44.75 92 VAL A O 1
ATOM 757 N N . ASP A 1 93 ? 0.461 22.985 15.788 1.00 35.00 93 ASP A N 1
ATOM 758 C CA . ASP A 1 93 ? 0.871 21.598 15.556 1.00 35.00 93 ASP A CA 1
ATOM 759 C C . ASP A 1 93 ? 0.401 21.108 14.178 1.00 35.00 93 ASP A C 1
ATOM 761 O O . ASP A 1 93 ? -0.753 20.716 13.990 1.00 35.00 93 ASP A O 1
ATOM 765 N N . ASP A 1 94 ? 1.298 21.153 13.196 1.00 44.59 94 ASP A N 1
ATOM 766 C CA . ASP A 1 94 ? 1.150 20.388 11.949 1.00 44.59 94 ASP A CA 1
ATOM 767 C C . ASP A 1 94 ? 2.425 19.590 11.606 1.00 44.59 94 ASP A C 1
ATOM 769 O O . ASP A 1 94 ? 2.542 19.064 10.501 1.00 44.59 94 ASP A O 1
ATOM 773 N N . ASP A 1 95 ? 3.351 19.429 12.564 1.00 42.09 95 ASP A N 1
ATOM 774 C CA . ASP A 1 95 ? 4.578 18.628 12.394 1.00 42.09 95 ASP A CA 1
ATOM 775 C C . ASP A 1 95 ? 4.784 17.567 13.503 1.00 42.09 95 ASP A C 1
ATOM 777 O O . ASP A 1 95 ? 5.772 16.843 13.481 1.00 42.09 95 ASP A O 1
ATOM 781 N N . GLU A 1 96 ? 3.826 17.358 14.421 1.00 40.25 96 GLU A N 1
ATOM 782 C CA . GLU A 1 96 ? 3.851 16.272 15.422 1.00 40.25 96 GLU A CA 1
ATOM 783 C C . GLU A 1 96 ? 2.788 15.185 15.138 1.00 40.25 96 GLU A C 1
ATOM 785 O O . GLU A 1 96 ? 2.066 14.701 16.004 1.00 40.25 96 GLU A O 1
ATOM 790 N N . LYS A 1 97 ? 2.668 14.736 13.880 1.00 41.62 97 LYS A N 1
ATOM 791 C CA . LYS A 1 97 ? 1.898 13.510 13.531 1.00 41.62 97 LYS A CA 1
ATOM 792 C C . LYS A 1 97 ? 2.760 12.396 12.946 1.00 41.62 97 LYS A C 1
ATOM 794 O O . LYS A 1 97 ? 2.270 11.555 12.184 1.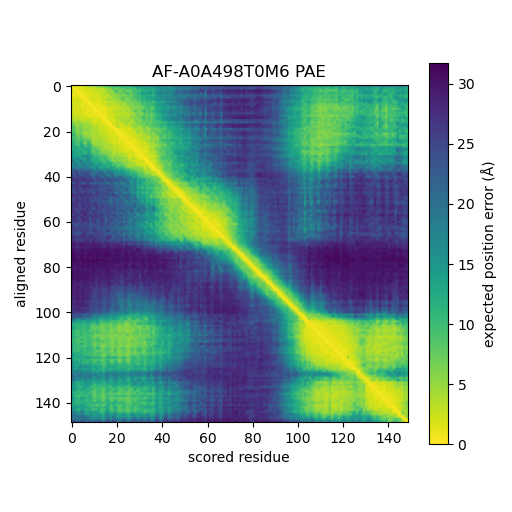00 41.62 97 LYS A O 1
ATOM 799 N N . VAL A 1 98 ? 4.038 12.378 13.315 1.00 48.06 98 VAL A N 1
ATOM 800 C CA . VAL A 1 98 ? 4.948 11.244 13.078 1.00 48.06 98 VAL A CA 1
ATOM 801 C C . VAL A 1 98 ? 4.983 10.297 14.290 1.00 48.06 98 VAL A C 1
ATOM 803 O O . VAL A 1 98 ? 5.364 9.136 14.160 1.00 48.06 98 VAL A O 1
ATOM 806 N N . GLU A 1 99 ? 4.468 10.721 15.444 1.00 47.78 99 GLU A N 1
ATOM 807 C CA . GLU A 1 99 ? 4.331 9.882 16.632 1.00 47.78 99 GLU A CA 1
ATOM 808 C C . GLU A 1 99 ? 3.058 9.012 16.512 1.00 47.78 99 GLU A C 1
ATOM 810 O O . GLU A 1 99 ? 1.937 9.509 16.404 1.00 47.78 99 GLU A O 1
ATOM 815 N N . SER A 1 100 ? 3.209 7.685 16.530 1.00 39.72 100 SER A N 1
ATOM 816 C CA . SER A 1 100 ? 2.137 6.672 16.671 1.00 39.72 100 SER A CA 1
ATOM 817 C C . SER A 1 100 ? 1.252 6.308 15.459 1.00 39.72 100 SER A C 1
ATOM 819 O O . SER A 1 100 ? 0.157 5.761 15.615 1.00 39.72 100 SER A O 1
ATOM 821 N N . ARG A 1 101 ? 1.743 6.436 14.221 1.00 45.38 101 ARG A N 1
ATOM 822 C CA . ARG A 1 101 ? 1.235 5.589 13.119 1.00 45.38 101 ARG A CA 1
ATOM 823 C C . ARG A 1 101 ? 2.000 4.273 13.099 1.00 45.38 101 ARG A C 1
ATOM 825 O O . ARG A 1 101 ? 2.818 4.046 12.214 1.00 45.38 101 ARG A O 1
ATOM 832 N N . THR A 1 102 ? 1.732 3.374 14.045 1.00 56.31 102 THR A N 1
ATOM 833 C CA . THR A 1 102 ? 2.081 1.961 13.842 1.00 56.31 102 THR A CA 1
ATOM 834 C C . THR A 1 102 ? 1.217 1.476 12.682 1.00 56.31 102 THR A C 1
ATOM 836 O O . THR A 1 102 ? 0.079 1.037 12.860 1.00 56.31 102 THR A O 1
ATOM 839 N N . ILE A 1 103 ? 1.714 1.668 11.459 1.00 63.72 103 ILE A N 1
ATOM 840 C CA . ILE A 1 103 ? 1.112 1.092 10.270 1.00 63.72 103 ILE A CA 1
ATOM 841 C C . ILE A 1 103 ? 1.103 -0.415 10.542 1.00 63.72 103 ILE A C 1
ATOM 843 O O . ILE A 1 103 ? 2.171 -0.980 10.780 1.00 63.72 103 ILE A O 1
ATOM 847 N N . PRO A 1 104 ? -0.073 -1.063 10.636 1.00 74.38 104 PRO A N 1
ATOM 848 C CA . PRO A 1 104 ? -0.150 -2.430 11.086 1.00 74.38 104 PRO A CA 1
ATOM 849 C C . PRO A 1 104 ? 0.649 -3.264 10.103 1.00 74.38 104 PRO A C 1
ATOM 851 O O . PRO A 1 104 ? 0.535 -3.080 8.891 1.00 74.38 104 PRO A O 1
ATOM 854 N N . VAL A 1 105 ? 1.454 -4.179 10.636 1.00 76.44 105 VAL A N 1
ATOM 855 C CA . VAL A 1 105 ? 2.347 -5.040 9.848 1.00 76.44 105 VAL A CA 1
ATOM 856 C C . VAL A 1 105 ? 1.580 -5.733 8.714 1.00 76.44 105 VAL A C 1
ATOM 858 O O . VAL A 1 105 ? 2.087 -5.854 7.606 1.00 76.44 105 VAL A O 1
ATOM 861 N N . TRP A 1 106 ? 0.309 -6.071 8.947 1.00 76.12 106 TRP A N 1
ATOM 862 C CA . TRP A 1 106 ? -0.618 -6.594 7.940 1.00 76.12 106 TRP A CA 1
ATOM 863 C C . TRP A 1 106 ? -0.825 -5.684 6.721 1.00 76.12 106 TRP A C 1
ATOM 865 O O . TRP A 1 106 ? -0.928 -6.190 5.609 1.00 76.12 106 TRP A O 1
ATOM 875 N N . LEU A 1 107 ? -0.873 -4.360 6.896 1.00 74.12 107 LEU A N 1
ATOM 876 C CA . LEU A 1 107 ? -1.031 -3.402 5.797 1.00 74.12 107 LEU A CA 1
ATOM 877 C C . LEU A 1 107 ? 0.228 -3.356 4.927 1.00 74.12 107 LEU A C 1
ATOM 879 O O . LEU A 1 107 ? 0.128 -3.401 3.704 1.00 74.12 107 LEU A O 1
ATOM 883 N N . ALA A 1 108 ? 1.403 -3.315 5.560 1.00 80.06 108 ALA A N 1
ATOM 884 C CA . ALA A 1 108 ? 2.679 -3.387 4.854 1.00 80.06 108 ALA A CA 1
ATOM 885 C C . ALA A 1 108 ? 2.802 -4.714 4.088 1.00 80.06 108 ALA A C 1
ATOM 887 O O . ALA A 1 108 ? 3.139 -4.719 2.909 1.00 80.06 108 ALA A O 1
ATOM 888 N N . LEU A 1 109 ? 2.427 -5.827 4.725 1.00 82.00 109 LEU A N 1
ATOM 889 C CA . LEU A 1 109 ? 2.408 -7.156 4.116 1.00 82.00 109 LEU A CA 1
ATOM 890 C C . LEU A 1 109 ? 1.458 -7.207 2.908 1.00 82.00 109 LEU A C 1
ATOM 892 O O . LEU A 1 109 ? 1.839 -7.705 1.851 1.00 82.00 109 LEU A O 1
ATOM 896 N N . PHE A 1 110 ? 0.256 -6.637 3.019 1.00 82.56 110 PHE A N 1
ATOM 897 C CA . PHE A 1 110 ? -0.700 -6.572 1.912 1.00 82.56 110 PHE A CA 1
ATOM 898 C C . PHE A 1 110 ? -0.171 -5.751 0.730 1.00 82.56 110 PHE A C 1
ATOM 900 O O . PHE A 1 110 ? -0.291 -6.183 -0.414 1.00 82.56 110 PHE A O 1
ATOM 907 N N . ILE A 1 111 ? 0.450 -4.598 0.999 1.00 82.88 111 ILE A N 1
ATOM 908 C CA . ILE A 1 111 ? 1.083 -3.761 -0.030 1.00 82.88 111 ILE A CA 1
ATOM 909 C C . ILE A 1 111 ? 2.217 -4.528 -0.720 1.00 82.88 111 ILE A C 1
ATOM 911 O O . ILE A 1 111 ? 2.291 -4.518 -1.947 1.00 82.88 111 ILE A O 1
ATOM 915 N N . CYS A 1 112 ? 3.048 -5.248 0.038 1.00 83.50 112 CYS A N 1
ATOM 916 C CA . CYS A 1 112 ? 4.093 -6.102 -0.522 1.00 83.50 112 CYS A CA 1
ATOM 917 C C . CYS A 1 112 ? 3.514 -7.200 -1.427 1.00 83.50 112 CYS A C 1
ATOM 919 O O . CYS A 1 112 ? 3.991 -7.374 -2.546 1.00 83.50 112 CYS A O 1
ATOM 921 N N . ILE A 1 113 ? 2.462 -7.906 -0.996 1.00 85.56 113 ILE A N 1
ATOM 922 C CA . ILE A 1 113 ? 1.799 -8.927 -1.825 1.00 85.56 113 ILE A CA 1
ATOM 923 C C . ILE A 1 113 ? 1.217 -8.302 -3.097 1.00 85.56 113 ILE A C 1
ATOM 925 O O . ILE A 1 113 ? 1.430 -8.826 -4.187 1.00 85.56 113 ILE A O 1
ATOM 929 N N . ALA A 1 114 ? 0.511 -7.175 -2.982 1.00 86.25 114 ALA A N 1
ATOM 930 C CA . ALA A 1 114 ? -0.063 -6.484 -4.133 1.00 86.25 114 ALA A CA 1
ATOM 931 C C . ALA A 1 114 ? 1.022 -6.062 -5.135 1.00 86.25 114 ALA A C 1
ATOM 933 O O . ALA A 1 114 ? 0.853 -6.254 -6.338 1.00 86.25 114 ALA A O 1
ATOM 934 N N . TRP A 1 115 ? 2.155 -5.554 -4.643 1.00 84.19 115 TRP A N 1
ATOM 935 C CA . TRP A 1 115 ? 3.306 -5.205 -5.472 1.00 84.19 115 TRP A CA 1
ATOM 936 C C . TRP A 1 115 ? 3.865 -6.421 -6.220 1.00 84.19 115 TRP A C 1
ATOM 938 O O . TRP A 1 115 ? 4.042 -6.361 -7.435 1.00 84.19 115 TRP A O 1
ATOM 948 N N . ILE A 1 116 ? 4.040 -7.556 -5.532 1.00 86.94 116 ILE A N 1
ATOM 949 C CA . ILE A 1 116 ? 4.473 -8.823 -6.146 1.00 86.94 116 ILE A CA 1
ATOM 950 C C . ILE A 1 116 ? 3.490 -9.260 -7.242 1.00 86.94 116 ILE A C 1
ATOM 952 O O . ILE A 1 116 ? 3.915 -9.621 -8.339 1.00 86.94 116 ILE A O 1
ATOM 956 N N . CYS A 1 117 ? 2.180 -9.174 -6.988 1.00 84.19 117 CYS A N 1
ATOM 957 C CA . CYS A 1 117 ? 1.145 -9.511 -7.968 1.00 84.19 117 CYS A CA 1
ATOM 958 C C . CYS A 1 117 ? 1.178 -8.600 -9.206 1.00 84.19 117 CYS A C 1
ATOM 960 O O . CYS A 1 117 ? 0.973 -9.088 -10.319 1.00 84.19 117 CYS A O 1
ATOM 962 N N . ILE A 1 118 ? 1.435 -7.299 -9.028 1.00 86.38 118 ILE A N 1
ATOM 963 C CA . ILE A 1 118 ? 1.567 -6.332 -10.130 1.00 86.38 118 ILE A CA 1
ATOM 964 C C . ILE A 1 118 ? 2.811 -6.653 -10.964 1.00 86.38 118 ILE A C 1
ATOM 966 O O . ILE A 1 118 ? 2.715 -6.724 -12.189 1.00 86.38 118 ILE A O 1
ATOM 970 N N . CYS A 1 119 ? 3.956 -6.901 -10.323 1.00 82.69 119 CYS A N 1
ATOM 971 C CA . CYS A 1 119 ? 5.192 -7.278 -11.012 1.00 82.69 119 CYS A CA 1
ATOM 972 C C . CYS A 1 119 ? 5.035 -8.591 -11.795 1.00 82.69 119 CYS A C 1
ATOM 974 O O . CYS A 1 119 ? 5.416 -8.661 -12.963 1.00 82.69 119 CYS A O 1
ATOM 976 N N . ALA A 1 120 ? 4.414 -9.604 -11.187 1.00 84.62 120 ALA A N 1
ATOM 977 C CA . ALA A 1 120 ? 4.126 -10.876 -11.843 1.00 84.62 120 ALA A CA 1
ATOM 978 C C . ALA A 1 120 ? 3.1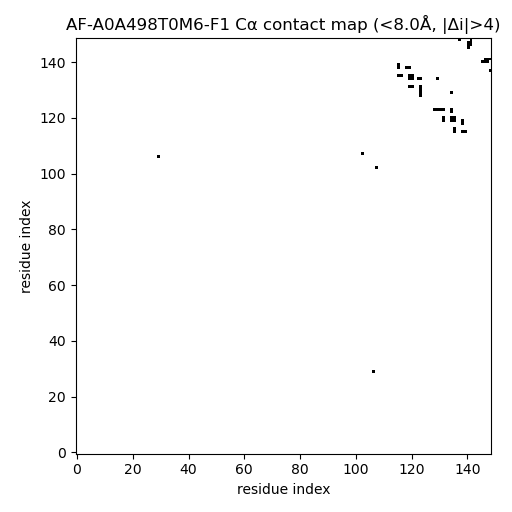58 -10.713 -13.026 1.00 84.62 120 ALA A C 1
ATOM 980 O O . ALA A 1 120 ? 3.374 -11.296 -14.087 1.00 84.62 120 ALA A O 1
ATOM 981 N N . GLY A 1 121 ? 2.121 -9.884 -12.871 1.00 82.75 121 GLY A N 1
ATOM 982 C CA . GLY A 1 121 ? 1.177 -9.566 -13.942 1.00 82.75 121 GLY A CA 1
ATOM 983 C C . GLY A 1 121 ? 1.837 -8.842 -15.115 1.00 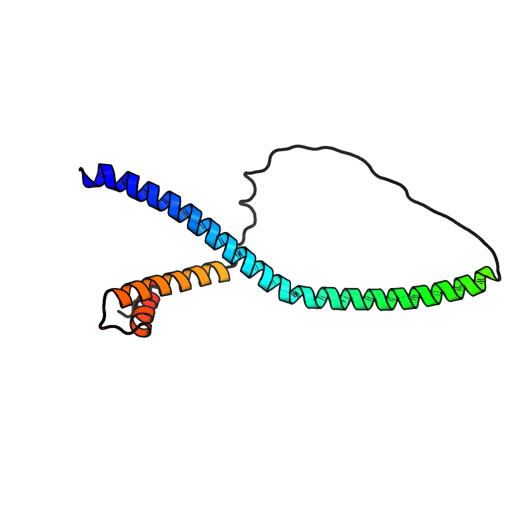82.75 121 GLY A C 1
ATOM 984 O O . GLY A 1 121 ? 1.593 -9.203 -16.264 1.00 82.75 121 GLY A O 1
ATOM 985 N N . LEU A 1 122 ? 2.716 -7.875 -14.838 1.00 84.62 122 LEU A N 1
ATOM 986 C CA . LEU A 1 122 ? 3.473 -7.159 -15.867 1.00 84.62 122 LEU A CA 1
ATOM 987 C C . LEU A 1 122 ? 4.373 -8.111 -16.666 1.00 84.62 122 LEU A C 1
ATOM 989 O O . LEU A 1 122 ? 4.440 -8.016 -17.889 1.00 84.62 122 LEU A O 1
ATOM 993 N N . PHE A 1 123 ? 5.013 -9.061 -15.982 1.00 75.50 123 PHE A N 1
ATOM 994 C CA . PHE A 1 123 ? 5.846 -10.073 -16.626 1.00 75.50 123 PHE A CA 1
ATOM 995 C C . PHE A 1 123 ? 5.023 -11.055 -17.468 1.00 75.50 123 PHE A C 1
ATOM 997 O O . PHE A 1 123 ? 5.414 -11.364 -18.588 1.00 75.50 123 PHE A O 1
ATOM 1004 N N . CYS A 1 124 ? 3.848 -11.476 -16.992 1.00 76.75 124 CYS A N 1
ATOM 1005 C CA . CYS A 1 124 ? 2.920 -12.279 -17.794 1.00 76.75 124 CYS A CA 1
ATOM 1006 C C . CYS A 1 124 ? 2.369 -11.539 -19.015 1.00 76.75 124 CYS A C 1
ATOM 1008 O O . CYS A 1 124 ? 2.092 -12.170 -20.031 1.00 76.75 124 CYS A O 1
ATOM 1010 N N . LEU A 1 125 ? 2.189 -10.217 -18.933 1.00 76.62 125 LEU A N 1
ATOM 1011 C CA . LEU A 1 125 ? 1.787 -9.428 -20.097 1.00 76.62 125 LEU A CA 1
ATOM 1012 C C . LEU A 1 125 ? 2.901 -9.346 -21.144 1.00 76.62 125 LEU A C 1
ATOM 1014 O O . LEU A 1 125 ? 2.602 -9.286 -22.335 1.00 76.62 125 LEU A O 1
ATOM 1018 N N . TRP A 1 126 ? 4.164 -9.314 -20.712 1.00 78.38 126 TRP A N 1
ATOM 1019 C CA . TRP A 1 126 ? 5.298 -9.166 -21.621 1.00 78.38 126 TRP A CA 1
ATOM 1020 C C . TRP A 1 126 ? 5.764 -10.504 -22.213 1.00 78.38 126 TRP A C 1
ATOM 1022 O O . TRP A 1 126 ? 6.099 -10.563 -23.394 1.00 78.38 126 TRP A O 1
ATOM 1032 N N . GLU A 1 127 ? 5.723 -11.583 -21.430 1.00 71.31 127 GLU A N 1
ATOM 1033 C CA . GLU A 1 127 ? 6.143 -12.924 -21.838 1.00 71.31 127 GLU A CA 1
ATOM 1034 C C . GLU A 1 127 ? 4.930 -13.864 -21.945 1.00 71.31 127 GLU A C 1
ATOM 1036 O O . GLU A 1 127 ? 4.437 -14.415 -20.961 1.00 71.31 127 GLU A O 1
ATOM 1041 N N . THR A 1 128 ? 4.447 -14.095 -23.167 1.00 62.75 128 THR A N 1
ATOM 1042 C CA . THR A 1 128 ? 3.199 -14.843 -23.430 1.00 62.75 128 THR A CA 1
ATOM 1043 C C . THR A 1 128 ? 3.297 -16.346 -23.122 1.00 62.75 128 THR A C 1
ATOM 1045 O O . THR A 1 128 ? 2.287 -17.048 -23.134 1.00 62.75 128 THR A O 1
ATOM 1048 N N . ARG A 1 129 ? 4.499 -16.884 -22.862 1.00 64.62 129 ARG A N 1
ATOM 1049 C CA . ARG A 1 129 ? 4.700 -18.330 -22.635 1.00 64.62 129 ARG A CA 1
ATOM 1050 C C . ARG A 1 129 ? 4.499 -18.780 -21.185 1.00 64.62 129 ARG A C 1
ATOM 1052 O O . ARG A 1 129 ? 4.453 -19.985 -20.949 1.00 64.62 129 ARG A O 1
ATOM 1059 N N . TRP A 1 130 ? 4.383 -17.858 -20.228 1.00 66.06 130 TRP A N 1
ATOM 1060 C CA . TRP A 1 130 ? 4.336 -18.184 -18.799 1.00 66.06 130 TRP A CA 1
ATOM 1061 C C . TRP A 1 130 ? 2.942 -17.968 -18.200 1.00 66.06 130 TRP A C 1
ATOM 1063 O O . TRP A 1 130 ? 2.306 -16.937 -18.407 1.00 66.06 130 TRP A O 1
ATOM 1073 N N . SER A 1 131 ? 2.465 -18.952 -17.430 1.00 78.31 131 SER A N 1
ATOM 1074 C CA . SER A 1 131 ? 1.209 -18.847 -16.680 1.00 78.31 131 SER A CA 1
ATOM 1075 C C . SER A 1 131 ? 1.373 -17.916 -15.476 1.00 78.31 131 SER A C 1
ATOM 1077 O O . SER A 1 131 ? 2.423 -17.907 -14.831 1.00 78.31 131 SER A O 1
ATOM 1079 N N . TYR A 1 132 ? 0.309 -17.188 -15.126 1.00 79.25 132 TYR A N 1
ATOM 1080 C CA . TYR A 1 132 ? 0.284 -16.221 -14.021 1.00 79.25 132 TYR A CA 1
ATOM 1081 C C . TYR A 1 132 ? 0.822 -16.783 -12.701 1.00 79.25 132 TYR A C 1
ATOM 1083 O O . TYR A 1 132 ? 1.614 -16.135 -12.020 1.00 79.25 132 TYR A O 1
ATOM 1091 N N . PHE A 1 133 ? 0.459 -18.023 -12.367 1.00 79.94 133 PHE A N 1
ATOM 1092 C CA . PHE A 1 133 ? 0.913 -18.678 -11.139 1.00 79.94 133 PHE A CA 1
ATOM 1093 C C . PHE A 1 133 ? 2.417 -18.979 -11.127 1.00 79.94 133 PHE A C 1
ATOM 1095 O O . PHE A 1 133 ? 3.044 -18.892 -10.073 1.00 79.94 133 PHE A O 1
ATOM 1102 N N . THR A 1 134 ? 3.009 -19.298 -12.279 1.00 80.69 134 THR A N 1
ATOM 1103 C CA . THR A 1 134 ? 4.441 -19.607 -12.384 1.00 80.69 134 THR A CA 1
ATOM 1104 C C . THR A 1 134 ? 5.280 -18.339 -12.243 1.00 80.69 134 THR A C 1
ATOM 1106 O O . THR A 1 134 ? 6.251 -18.324 -11.487 1.00 80.69 134 THR A O 1
ATOM 1109 N N . SER A 1 135 ? 4.877 -17.250 -12.904 1.00 84.69 135 SER A N 1
ATOM 1110 C CA . SER A 1 135 ? 5.549 -15.954 -12.774 1.00 84.69 135 SER A CA 1
ATOM 1111 C C . SER A 1 135 ? 5.376 -15.365 -11.373 1.00 84.69 135 SER A C 1
ATOM 1113 O O . SER A 1 135 ? 6.337 -14.848 -10.809 1.00 84.69 135 SER A O 1
ATOM 1115 N N . LEU A 1 136 ? 4.197 -15.505 -10.757 1.00 85.88 136 LEU A N 1
ATOM 1116 C CA . LEU A 1 136 ? 3.971 -15.073 -9.376 1.00 85.88 136 LEU A CA 1
ATOM 1117 C C . LEU A 1 136 ? 4.866 -15.825 -8.389 1.00 85.88 136 LEU A C 1
ATOM 1119 O O . LEU A 1 136 ? 5.485 -15.190 -7.537 1.00 85.88 136 LEU A O 1
ATOM 1123 N N . TYR A 1 137 ? 4.971 -17.150 -8.523 1.00 85.50 137 TYR A N 1
ATOM 1124 C CA . TYR A 1 137 ? 5.856 -17.959 -7.686 1.00 85.50 137 TYR A CA 1
ATOM 1125 C C . TYR A 1 137 ? 7.313 -17.509 -7.817 1.00 85.50 137 TYR A C 1
ATOM 1127 O O . TYR A 1 137 ? 7.946 -17.245 -6.799 1.00 85.50 137 TYR A O 1
ATOM 1135 N N . PHE A 1 138 ? 7.804 -17.346 -9.051 1.00 82.31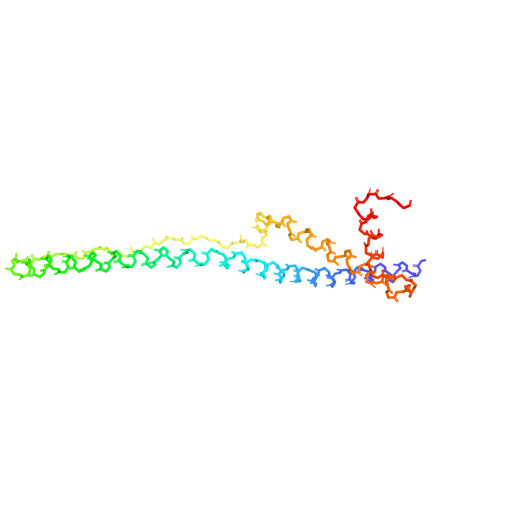 138 PHE A N 1
ATOM 1136 C CA . PHE A 1 138 ? 9.161 -16.879 -9.331 1.00 82.31 138 PHE A CA 1
ATOM 1137 C C . PHE A 1 138 ? 9.450 -15.513 -8.684 1.00 82.31 138 PHE A C 1
ATOM 1139 O O . PHE A 1 138 ? 10.405 -15.379 -7.924 1.00 82.31 138 PHE A O 1
ATOM 1146 N N . PHE A 1 139 ? 8.586 -14.512 -8.888 1.00 84.56 139 PHE A N 1
ATOM 1147 C CA . PHE A 1 139 ? 8.777 -13.190 -8.280 1.00 84.56 139 PHE A CA 1
ATOM 1148 C C . PHE A 1 139 ? 8.683 -13.217 -6.753 1.00 84.56 139 PHE A C 1
ATOM 1150 O O . PHE A 1 139 ? 9.449 -12.519 -6.089 1.00 84.56 139 PHE A O 1
ATOM 1157 N N . PHE A 1 140 ? 7.784 -14.027 -6.188 1.00 85.06 140 PHE A N 1
ATOM 1158 C CA . PHE A 1 140 ? 7.664 -14.179 -4.742 1.00 85.06 140 PHE A CA 1
ATOM 1159 C C . PHE A 1 140 ? 8.949 -14.749 -4.131 1.00 85.06 140 PHE A C 1
ATOM 1161 O O . PHE A 1 140 ? 9.493 -14.128 -3.223 1.00 85.06 140 PHE A O 1
ATOM 1168 N N . ILE A 1 141 ? 9.476 -15.866 -4.655 1.00 85.06 141 ILE A N 1
ATOM 1169 C CA . ILE A 1 141 ? 10.691 -16.500 -4.111 1.00 85.06 141 ILE A CA 1
ATOM 1170 C C . ILE A 1 141 ? 11.950 -15.651 -4.317 1.00 85.06 141 ILE A C 1
ATOM 1172 O O . ILE A 1 141 ? 12.864 -15.697 -3.489 1.00 85.06 141 ILE A O 1
ATOM 1176 N N . SER A 1 142 ? 12.012 -14.873 -5.402 1.00 85.88 142 SER A N 1
ATOM 1177 C CA . SER A 1 142 ? 13.125 -13.961 -5.666 1.00 85.88 142 SER A CA 1
ATOM 1178 C C . SER A 1 142 ? 13.096 -12.756 -4.724 1.00 85.88 142 SER A C 1
ATOM 1180 O O . SER A 1 142 ? 14.127 -12.408 -4.153 1.00 85.88 142 SER A O 1
ATOM 1182 N N . LEU A 1 143 ? 11.925 -12.145 -4.506 1.00 84.19 143 LEU A N 1
ATOM 1183 C CA . LEU A 1 143 ? 11.774 -10.978 -3.626 1.00 84.19 143 LEU A CA 1
ATOM 1184 C C . LEU A 1 143 ? 11.819 -11.341 -2.141 1.00 84.19 143 LEU A C 1
ATOM 1186 O O . LEU A 1 143 ? 12.296 -10.548 -1.334 1.00 84.19 143 LEU A O 1
ATOM 1190 N N . SER A 1 144 ? 11.378 -12.545 -1.774 1.00 84.62 144 SER A N 1
ATOM 1191 C CA . SER A 1 144 ? 11.537 -13.073 -0.419 1.00 84.62 144 SER A CA 1
ATOM 1192 C C . SER A 1 144 ? 12.955 -13.588 -0.151 1.00 84.62 144 SER A C 1
ATOM 1194 O O . SER A 1 144 ? 13.198 -14.169 0.907 1.00 84.62 144 SER A O 1
ATOM 1196 N N . THR A 1 145 ? 13.884 -13.430 -1.107 1.00 85.88 145 THR A N 1
ATOM 1197 C CA . THR A 1 145 ? 15.268 -13.941 -1.055 1.00 85.88 145 THR A CA 1
ATOM 1198 C C . THR A 1 145 ? 15.376 -15.437 -0.736 1.00 85.88 145 THR A C 1
ATOM 1200 O O . THR A 1 145 ? 16.405 -15.899 -0.258 1.00 85.88 145 THR A O 1
ATOM 1203 N N . ILE A 1 146 ? 14.327 -16.215 -1.023 1.00 91.00 146 ILE A N 1
ATOM 1204 C CA . ILE A 1 146 ? 14.368 -17.680 -0.925 1.00 91.00 146 ILE A CA 1
ATOM 1205 C C . ILE A 1 146 ? 15.262 -18.236 -2.040 1.00 91.00 146 ILE A C 1
ATOM 1207 O O . ILE A 1 146 ? 16.007 -19.182 -1.807 1.00 91.00 146 ILE A O 1
ATOM 1211 N N . GLY A 1 147 ? 15.218 -17.619 -3.229 1.00 74.56 147 GLY A N 1
ATOM 1212 C CA . GLY A 1 147 ? 16.257 -17.772 -4.250 1.00 74.56 147 GLY A CA 1
ATOM 1213 C C . GLY A 1 147 ? 16.520 -19.208 -4.712 1.00 74.56 147 GLY A C 1
ATOM 1214 O O . GLY A 1 147 ? 17.667 -19.552 -4.951 1.00 74.56 147 GLY A O 1
ATOM 1215 N N . LEU A 1 148 ? 15.483 -20.041 -4.858 1.00 66.69 148 LEU A N 1
ATOM 1216 C CA . LEU A 1 148 ? 15.590 -21.416 -5.387 1.00 66.69 148 LEU A CA 1
ATOM 1217 C C . LEU A 1 148 ? 15.781 -21.472 -6.919 1.00 66.69 148 LEU A C 1
ATOM 1219 O O . LEU A 1 148 ? 15.447 -22.486 -7.527 1.00 66.69 148 LEU A O 1
ATOM 1223 N N . GLY A 1 149 ? 16.214 -20.359 -7.524 1.00 54.53 149 GLY A N 1
ATOM 1224 C CA . GLY A 1 149 ? 16.347 -20.190 -8.974 1.00 54.53 149 GLY A CA 1
ATOM 1225 C C . GLY A 1 149 ? 17.247 -21.234 -9.612 1.00 54.53 149 GLY A C 1
ATOM 1226 O O . GLY A 1 149 ? 18.330 -21.494 -9.044 1.00 54.53 149 GLY A O 1
#

Sequence (149 aa):
IVYAIFGIPLVLAILSQFGKTLTTFVSDVWMRYREFIKGYTKGQRIAIAKQQQKLRDCRWKYIRNILNVEEGNIESNHRLLNNPPSETTEAVDDDEKVESRTIPVWLALFICIAWICICAGLFCLWETRWSYFTSLYFFFISLSTIGLG

Solvent-accessible surface area (backbone atoms only — not comparable to full-atom values): 9059 Å² total; per-residue (Å²): 112,71,64,56,70,55,44,52,59,50,50,52,53,50,50,55,52,48,52,51,52,50,52,51,48,53,50,52,53,47,52,56,50,53,51,58,57,49,55,66,54,52,60,56,55,54,53,55,52,50,53,53,50,54,52,48,54,54,49,49,53,52,51,49,51,50,46,59,57,36,71,74,64,68,88,85,90,82,90,85,84,85,85,86,86,87,81,91,82,84,92,86,84,92,81,79,77,77,74,82,73,75,71,51,66,67,58,57,51,48,52,51,52,52,48,43,50,50,55,19,48,53,47,36,72,72,40,82,90,52,54,62,69,59,41,33,50,53,50,47,35,55,75,69,65,65,57,84,121

Radius of gyration: 31.0 Å; Cα contacts (8 Å, |Δi|>4): 28; chains: 1; bounding box: 74×51×75 Å

InterPro domains:
  IPR003280 Two pore domain potassium channel [PTHR11003] (1-149)
  IPR013099 Potassium channel domain [PF07885] (111-149)

Secondary structure (DSSP, 8-state):
-HHHHHHHHHHHHHHHHHHHHHHHHHHHHHHHHHHHHHHHHHHHHHHHHHHHHHHHHHHHHHHHHHHHHHTTS--------------------SS--STT----HHHHHHHHHHHHHHHHHHHHHH-TTS-HHHHHHHHHHHHTT----

pLDDT: mean 70.73, std 16.81, range [31.53, 95.25]

Mean predicted aligned error: 17.32 Å